Protein AF-A0A8T6WVD0-F1 (afdb_monomer_lite)

Foldseek 3Di:
DDKDDDFDDDFLVVCVVPPDWDFDDDDFKTKTWDDWDADPVSFKIKIWIWIGGNNDIDIWIWMWGDDPGGIMIDIGD

Secondary structure (DSSP, 8-state):
--EEEEES---HHHHHHH-PPPEEEETTEEEEEEEEEE-TTSSEEEEEEEEEETTEEEEEEEEEEEETTEEEEEEE-

Structure (mmCIF, N/CA/C/O backbone):
data_AF-A0A8T6WVD0-F1
#
_entry.id   AF-A0A8T6WVD0-F1
#
loop_
_atom_site.group_PDB
_atom_site.id
_atom_site.type_symbol
_atom_site.label_atom_id
_atom_site.label_alt_id
_atom_site.label_comp_id
_atom_site.label_asym_id
_atom_site.label_entity_id
_atom_site.label_seq_id
_atom_site.pdbx_PDB_ins_code
_atom_site.Cartn_x
_atom_site.Cartn_y
_atom_site.Cartn_z
_atom_site.occupancy
_atom_site.B_iso_or_equiv
_atom_site.auth_seq_id
_atom_site.auth_comp_id
_atom_site.auth_asym_id
_atom_site.auth_atom_id
_atom_site.pdbx_PDB_model_num
ATOM 1 N N . MET A 1 1 ? -2.279 -13.584 2.644 1.00 73.38 1 MET A N 1
ATOM 2 C CA . MET A 1 1 ? -1.886 -12.162 2.643 1.00 73.38 1 MET A CA 1
ATOM 3 C C . MET A 1 1 ? -2.640 -11.442 1.524 1.00 73.38 1 MET A C 1
ATOM 5 O O . MET A 1 1 ? -2.474 -11.837 0.368 1.00 73.38 1 MET A O 1
ATOM 9 N N . PRO A 1 2 ? -3.531 -10.487 1.843 1.00 89.94 2 PRO A N 1
ATOM 10 C CA . PRO A 1 2 ? -4.345 -9.794 0.843 1.00 89.94 2 PRO A CA 1
ATOM 11 C C . PRO A 1 2 ? -3.481 -9.002 -0.143 1.00 89.94 2 PRO A C 1
ATOM 13 O O . PRO A 1 2 ? -2.526 -8.332 0.260 1.00 89.94 2 PRO A O 1
ATOM 16 N N . HIS A 1 3 ? -3.808 -9.090 -1.432 1.00 94.62 3 HIS A N 1
ATOM 17 C CA . HIS A 1 3 ? -3.116 -8.343 -2.475 1.00 94.62 3 HIS A CA 1
ATOM 18 C C . HIS A 1 3 ? -4.026 -8.052 -3.672 1.00 94.62 3 HIS A C 1
ATOM 20 O O . HIS A 1 3 ? -4.996 -8.768 -3.914 1.00 94.62 3 HIS A O 1
ATOM 26 N N . VAL A 1 4 ? -3.682 -7.010 -4.426 1.00 95.19 4 VAL A N 1
ATOM 27 C CA . VAL A 1 4 ? -4.349 -6.595 -5.666 1.00 95.19 4 VAL A CA 1
ATOM 28 C C . VAL A 1 4 ? -3.289 -6.406 -6.745 1.00 95.19 4 VAL A C 1
ATOM 30 O O . VAL A 1 4 ? -2.222 -5.858 -6.475 1.00 95.19 4 VAL A O 1
ATOM 33 N N . VAL A 1 5 ? -3.569 -6.860 -7.966 1.00 94.81 5 VAL A N 1
ATOM 34 C CA . VAL A 1 5 ? -2.691 -6.666 -9.129 1.00 94.81 5 VAL A CA 1
ATOM 35 C C . VAL A 1 5 ? -3.341 -5.666 -10.074 1.00 94.81 5 VAL A C 1
ATOM 37 O O . VAL A 1 5 ? -4.487 -5.852 -10.480 1.00 94.81 5 VAL A O 1
ATOM 40 N N . LEU A 1 6 ? -2.595 -4.627 -10.438 1.00 93.50 6 LEU A N 1
ATOM 41 C CA . LEU A 1 6 ? -2.995 -3.636 -11.428 1.00 93.50 6 LEU A CA 1
ATOM 42 C C . LEU A 1 6 ? -2.128 -3.828 -12.669 1.00 93.50 6 LEU A C 1
ATOM 44 O O . LEU A 1 6 ? -0.901 -3.785 -12.585 1.00 93.50 6 LEU A O 1
ATOM 48 N N . LYS A 1 7 ? -2.774 -4.063 -13.813 1.00 93.88 7 LYS A N 1
ATOM 49 C CA . LYS A 1 7 ? -2.093 -4.211 -15.102 1.00 93.88 7 LYS A CA 1
ATOM 50 C C . LYS A 1 7 ? -1.879 -2.851 -15.757 1.00 93.88 7 LYS A C 1
ATOM 52 O O . LYS A 1 7 ? -2.711 -1.958 -15.617 1.00 93.88 7 LYS A O 1
ATOM 57 N N . GLY A 1 8 ? -0.809 -2.742 -16.534 1.00 90.44 8 GLY A N 1
ATOM 58 C CA . GLY A 1 8 ? -0.472 -1.542 -17.297 1.00 90.44 8 GLY A CA 1
ATOM 59 C C . GLY A 1 8 ? 0.904 -1.009 -16.926 1.00 90.44 8 GLY A C 1
ATOM 60 O O . GLY A 1 8 ? 1.360 -1.160 -15.798 1.00 90.44 8 GLY A O 1
ATOM 61 N N . LYS A 1 9 ? 1.586 -0.393 -17.892 1.00 86.56 9 LYS A N 1
ATOM 62 C CA . LYS A 1 9 ? 2.967 0.061 -17.714 1.00 86.56 9 LYS A CA 1
ATOM 63 C C . LYS A 1 9 ? 3.010 1.283 -16.795 1.00 86.56 9 LYS A C 1
ATOM 65 O O . LYS A 1 9 ? 2.737 2.399 -17.231 1.00 86.56 9 LYS A O 1
ATOM 70 N N . VAL A 1 10 ? 3.356 1.060 -15.531 1.00 88.62 10 VAL A N 1
ATOM 71 C CA . VAL A 1 10 ? 3.468 2.096 -14.501 1.00 88.62 10 VAL A CA 1
ATOM 72 C C . VAL A 1 10 ? 4.778 1.901 -13.748 1.00 88.62 10 VAL A C 1
ATOM 74 O O . VAL A 1 10 ? 5.124 0.777 -13.399 1.00 88.62 10 VAL A O 1
ATOM 77 N N . TYR A 1 11 ? 5.488 2.999 -13.494 1.00 91.12 11 TYR A N 1
ATOM 78 C CA . TYR A 1 11 ? 6.700 3.002 -12.678 1.00 91.12 11 TYR A CA 1
ATOM 79 C C . TYR A 1 11 ? 6.368 3.405 -11.237 1.00 91.12 11 TYR A C 1
ATOM 81 O O . TYR A 1 11 ? 5.627 4.366 -11.020 1.00 91.12 11 TYR A O 1
ATOM 89 N N . ALA A 1 12 ? 6.939 2.717 -10.252 1.00 92.50 12 ALA A N 1
ATOM 90 C CA . ALA A 1 12 ? 6.760 3.002 -8.834 1.00 92.50 12 ALA A CA 1
ATOM 91 C C . ALA A 1 12 ? 7.221 4.418 -8.484 1.00 92.50 12 ALA A C 1
ATOM 93 O O . ALA A 1 12 ? 6.528 5.094 -7.735 1.00 92.50 12 ALA A O 1
ATOM 94 N N . GLN A 1 13 ? 8.299 4.928 -9.087 1.00 94.19 13 GLN A N 1
ATOM 95 C CA . GLN A 1 13 ? 8.685 6.333 -8.907 1.00 94.19 13 GLN A CA 1
ATOM 96 C C . GLN A 1 13 ? 7.533 7.293 -9.255 1.00 94.19 13 GLN A C 1
ATOM 98 O O . GLN A 1 13 ? 7.203 8.166 -8.458 1.00 94.19 13 GLN A O 1
ATOM 103 N N . ASN A 1 14 ? 6.863 7.086 -10.394 1.00 94.12 14 ASN A N 1
ATOM 104 C CA . ASN A 1 14 ? 5.744 7.936 -10.805 1.00 94.12 14 ASN A CA 1
ATOM 105 C C . ASN A 1 14 ? 4.570 7.831 -9.826 1.00 94.12 14 ASN A C 1
ATOM 107 O O . ASN A 1 14 ? 3.902 8.827 -9.566 1.00 94.12 14 ASN A O 1
ATOM 111 N N . ILE A 1 15 ? 4.310 6.637 -9.283 1.00 94.25 15 ILE A N 1
ATOM 112 C CA . ILE A 1 15 ? 3.289 6.455 -8.245 1.00 94.25 15 ILE A CA 1
ATOM 113 C C . ILE A 1 15 ? 3.678 7.247 -7.000 1.00 94.25 15 ILE A C 1
ATOM 115 O O . ILE A 1 15 ? 2.851 7.995 -6.499 1.00 94.25 15 ILE A O 1
ATOM 119 N N . PHE A 1 16 ? 4.917 7.107 -6.524 1.00 95.12 16 PHE A N 1
ATOM 120 C CA . PHE A 1 16 ? 5.410 7.772 -5.319 1.00 95.12 16 PHE A CA 1
ATOM 121 C C . PHE A 1 16 ? 5.305 9.296 -5.420 1.00 95.12 16 PHE A C 1
ATOM 123 O O . PHE A 1 16 ? 4.775 9.925 -4.509 1.00 95.12 16 PHE A O 1
ATOM 130 N N . ASP A 1 17 ? 5.719 9.868 -6.552 1.00 94.62 17 ASP A N 1
ATOM 131 C CA . ASP A 1 17 ? 5.693 11.318 -6.786 1.00 94.62 17 ASP A CA 1
ATOM 132 C C . ASP A 1 17 ? 4.270 11.896 -6.843 1.00 94.62 17 ASP A C 1
ATOM 134 O O . ASP A 1 17 ? 4.071 13.083 -6.594 1.00 94.62 17 ASP A O 1
ATOM 138 N N . ASN A 1 18 ? 3.272 11.063 -7.154 1.00 93.62 18 ASN A N 1
ATOM 139 C CA . ASN A 1 18 ? 1.863 11.457 -7.245 1.00 93.62 18 ASN A CA 1
ATOM 140 C C . ASN A 1 18 ? 1.011 10.927 -6.079 1.00 93.62 18 ASN A C 1
ATOM 142 O O . ASN A 1 18 ? -0.205 11.144 -6.052 1.00 93.62 18 ASN A O 1
ATOM 146 N N . LEU A 1 19 ? 1.611 10.206 -5.126 1.00 91.56 19 LEU A N 1
ATOM 147 C CA . LEU A 1 19 ? 0.878 9.584 -4.034 1.00 91.56 19 LEU A CA 1
ATOM 148 C C . LEU A 1 19 ? 0.508 10.644 -2.996 1.00 91.56 19 LEU A C 1
ATOM 150 O O . LEU A 1 19 ? 1.349 11.127 -2.240 1.00 91.56 19 LEU A O 1
ATOM 154 N N . ASN A 1 20 ? -0.778 10.963 -2.918 1.00 88.69 20 ASN A N 1
ATOM 155 C CA . ASN A 1 20 ? -1.289 11.849 -1.883 1.00 88.69 20 ASN A CA 1
ATOM 156 C C . ASN A 1 20 ? -1.609 11.062 -0.605 1.00 88.69 20 ASN A C 1
ATOM 158 O O . ASN A 1 20 ? -2.172 9.965 -0.696 1.00 88.69 20 ASN A O 1
ATOM 162 N N . PRO A 1 21 ? -1.314 11.617 0.587 1.00 87.50 21 PRO A N 1
ATOM 163 C CA . PRO A 1 21 ? -1.767 11.035 1.840 1.00 87.50 21 PRO A CA 1
ATOM 164 C C . PRO A 1 21 ? -3.282 10.820 1.826 1.00 87.50 21 PRO A C 1
ATOM 166 O O . PRO A 1 21 ? -4.059 11.739 1.564 1.00 87.50 21 PRO A O 1
ATOM 169 N N . LEU A 1 22 ? -3.701 9.597 2.127 1.00 92.06 22 LEU A N 1
ATOM 170 C CA . LEU A 1 22 ? -5.097 9.215 2.211 1.00 92.06 22 LEU A CA 1
ATOM 171 C C . LEU A 1 22 ? -5.613 9.445 3.633 1.00 92.06 22 LEU A C 1
ATOM 173 O O . LEU A 1 22 ? -5.026 8.966 4.605 1.00 92.06 22 LEU A O 1
ATOM 177 N N . PHE A 1 23 ? -6.747 10.132 3.747 1.00 95.56 23 PHE A N 1
ATOM 178 C CA . PHE A 1 23 ? -7.524 10.215 4.979 1.00 95.56 23 PHE A CA 1
ATOM 179 C C . PHE A 1 23 ? -9.009 10.059 4.651 1.00 95.56 23 PHE A C 1
ATOM 181 O O . PHE A 1 23 ? -9.644 10.974 4.132 1.00 95.56 23 PHE A O 1
ATOM 188 N N . ILE A 1 24 ? -9.559 8.886 4.948 1.00 95.31 24 ILE A N 1
ATOM 189 C CA . ILE A 1 24 ? -10.978 8.574 4.789 1.00 95.31 24 ILE A CA 1
ATOM 190 C C . ILE A 1 24 ? -11.581 8.435 6.181 1.00 95.31 24 ILE A C 1
ATOM 192 O O . ILE A 1 24 ? -11.067 7.692 7.017 1.00 95.31 24 ILE A O 1
ATOM 196 N N . ARG A 1 25 ? -12.696 9.124 6.422 1.00 94.56 25 ARG A N 1
ATOM 197 C CA . ARG A 1 25 ? -13.473 8.994 7.654 1.00 94.56 25 ARG A CA 1
ATOM 198 C C . ARG A 1 25 ? -14.961 8.948 7.341 1.00 94.56 25 ARG A C 1
ATOM 200 O O . ARG A 1 25 ? -15.531 9.952 6.932 1.00 94.56 25 ARG A O 1
ATOM 207 N N . ASN A 1 26 ? -15.574 7.807 7.632 1.00 92.12 26 ASN A N 1
ATOM 208 C CA . ASN A 1 26 ? -17.020 7.593 7.594 1.00 92.12 26 ASN A CA 1
ATOM 209 C C . ASN A 1 26 ? -17.513 7.188 8.998 1.00 92.12 26 ASN A C 1
ATOM 211 O O . ASN A 1 26 ? -16.718 7.166 9.937 1.00 92.12 26 ASN A O 1
ATOM 215 N N . LYS A 1 27 ? -18.814 6.889 9.166 1.00 89.38 27 LYS A N 1
ATOM 216 C CA . LYS A 1 27 ? -19.433 6.611 10.485 1.00 89.38 27 LYS A CA 1
ATOM 217 C C . LYS A 1 27 ? -18.605 5.666 11.364 1.00 89.38 27 LYS A C 1
ATOM 219 O O . LYS A 1 27 ? -18.264 6.039 12.480 1.00 89.38 27 LYS A O 1
ATOM 224 N N . ASP A 1 28 ? -18.251 4.500 10.829 1.00 92.62 28 ASP A N 1
ATOM 225 C CA . ASP A 1 28 ? -17.603 3.426 11.594 1.00 92.62 28 ASP A CA 1
ATOM 226 C C . ASP A 1 28 ? -16.188 3.091 11.112 1.00 92.62 28 ASP A C 1
ATOM 228 O O . ASP A 1 28 ? -15.616 2.109 11.581 1.00 92.62 28 ASP A O 1
ATOM 232 N N . LEU A 1 29 ? -15.634 3.885 10.187 1.00 95.06 29 LEU A N 1
ATOM 233 C CA . LEU A 1 29 ? -14.350 3.627 9.537 1.00 95.06 29 LEU A CA 1
ATOM 234 C C . LEU A 1 29 ? -13.485 4.886 9.513 1.00 95.06 29 LEU A C 1
ATOM 236 O O . LEU A 1 29 ? -13.898 5.922 8.992 1.00 95.06 29 LEU A O 1
ATOM 240 N N . ILE A 1 30 ? -12.254 4.760 9.996 1.00 95.88 30 ILE A N 1
ATOM 241 C CA . ILE A 1 30 ? -11.159 5.690 9.719 1.00 95.88 30 ILE A CA 1
ATOM 242 C C . ILE A 1 30 ? -10.069 4.902 9.000 1.00 95.88 30 ILE A C 1
ATOM 244 O O . ILE A 1 30 ? -9.618 3.884 9.511 1.00 95.88 30 ILE A O 1
ATOM 248 N N . LEU A 1 31 ? -9.625 5.384 7.844 1.00 96.25 31 LEU A N 1
ATOM 249 C CA . LEU A 1 31 ? -8.435 4.897 7.155 1.00 96.25 31 LEU A CA 1
ATOM 250 C C . LEU A 1 31 ? -7.501 6.078 6.925 1.00 96.25 31 LEU A C 1
ATOM 252 O O . LEU A 1 31 ? -7.886 7.073 6.310 1.00 96.25 31 LEU A O 1
ATOM 256 N N . LYS A 1 32 ? -6.271 5.967 7.412 1.00 96.38 32 LYS A N 1
ATOM 257 C CA . LYS A 1 32 ? -5.242 6.987 7.247 1.00 96.38 32 LYS A CA 1
ATOM 258 C C . LYS A 1 32 ? -3.941 6.347 6.791 1.00 96.38 32 LYS A C 1
ATOM 260 O O . LYS A 1 32 ? -3.513 5.369 7.390 1.00 96.38 32 LYS A O 1
ATOM 265 N N . THR A 1 33 ? -3.273 6.951 5.817 1.00 96.31 33 THR A N 1
ATOM 266 C CA . THR A 1 33 ? -1.852 6.690 5.541 1.00 9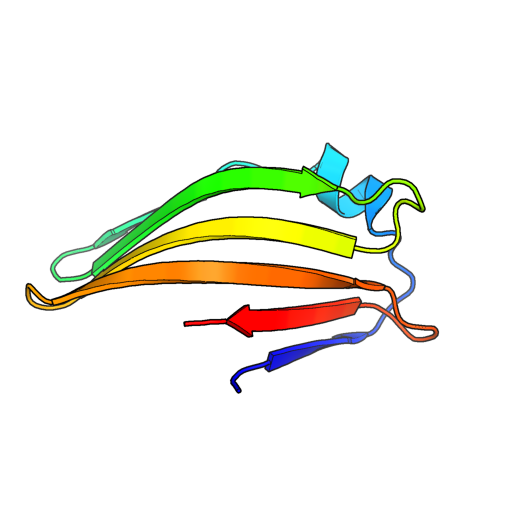6.31 33 THR A CA 1
ATOM 267 C C . THR A 1 33 ? -1.002 7.753 6.235 1.00 96.31 33 THR A C 1
ATOM 269 O O . THR A 1 33 ? -1.368 8.932 6.234 1.00 96.31 33 THR A O 1
ATOM 272 N N . SER A 1 34 ? 0.112 7.365 6.851 1.00 91.19 34 SER A N 1
ATOM 273 C CA . SER A 1 34 ? 1.033 8.286 7.525 1.00 91.19 34 SER A CA 1
ATOM 274 C C . SER A 1 34 ? 2.256 8.573 6.664 1.00 91.19 34 SER A C 1
ATOM 276 O O . SER A 1 34 ? 2.310 9.605 6.000 1.00 91.19 34 SER A O 1
ATOM 278 N N . LYS A 1 35 ? 3.244 7.683 6.700 1.00 94.69 35 LYS A N 1
ATOM 279 C CA . LYS A 1 35 ? 4.528 7.856 6.028 1.00 94.69 35 LYS A CA 1
ATOM 280 C C . LYS A 1 35 ? 4.616 6.933 4.828 1.00 94.69 35 LYS A C 1
ATOM 282 O O . LYS A 1 35 ? 4.163 5.791 4.877 1.00 94.69 35 LYS A O 1
ATOM 287 N N . THR A 1 36 ? 5.254 7.440 3.787 1.00 96.56 36 THR A N 1
ATOM 288 C CA . THR A 1 36 ? 5.510 6.720 2.547 1.00 96.56 36 THR A CA 1
ATOM 289 C C . THR A 1 36 ? 7.014 6.697 2.323 1.00 96.56 36 THR A C 1
ATOM 291 O O . THR A 1 36 ? 7.677 7.728 2.427 1.00 96.56 36 THR A O 1
ATOM 294 N N . TYR A 1 37 ? 7.548 5.529 1.996 1.00 96.31 37 TYR A N 1
ATOM 295 C CA . TYR A 1 37 ? 8.960 5.304 1.713 1.00 96.31 37 TYR A CA 1
ATOM 296 C C . TYR A 1 37 ? 9.091 4.625 0.358 1.00 96.31 37 TYR A C 1
ATOM 298 O O . TYR A 1 37 ? 8.250 3.803 0.008 1.00 96.31 37 TYR A O 1
ATOM 306 N N . ILE A 1 38 ? 10.146 4.936 -0.384 1.00 97.19 38 ILE A N 1
ATOM 307 C CA . ILE A 1 38 ? 10.502 4.242 -1.622 1.00 97.19 38 ILE A CA 1
ATOM 308 C C . ILE A 1 38 ? 11.852 3.555 -1.426 1.00 97.19 38 ILE A C 1
ATOM 310 O O . ILE A 1 38 ? 12.728 4.085 -0.733 1.00 97.19 38 ILE 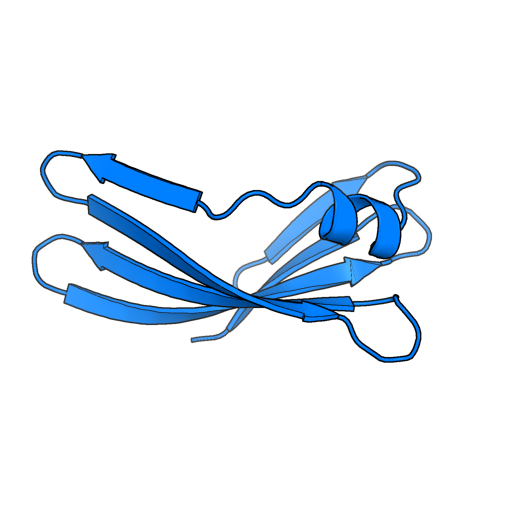A O 1
ATOM 314 N N . ASP A 1 39 ? 12.014 2.360 -1.984 1.00 95.94 39 ASP A N 1
ATOM 315 C CA . ASP A 1 39 ? 13.303 1.678 -1.970 1.00 95.94 39 ASP A CA 1
ATOM 316 C C . ASP A 1 39 ? 14.341 2.391 -2.855 1.00 95.94 39 ASP A C 1
ATOM 318 O O . ASP A 1 39 ? 14.039 3.256 -3.679 1.00 95.94 39 ASP A O 1
ATOM 322 N N . ARG A 1 40 ? 15.616 2.030 -2.674 1.00 95.25 40 ARG A N 1
ATOM 323 C CA . ARG A 1 40 ? 16.727 2.662 -3.407 1.00 95.25 40 ARG A CA 1
ATOM 324 C C . ARG A 1 40 ? 16.666 2.403 -4.910 1.00 95.25 40 ARG A C 1
ATOM 326 O O . ARG A 1 40 ? 17.085 3.254 -5.688 1.00 95.25 40 ARG A O 1
ATOM 333 N N . GLU A 1 41 ? 16.156 1.238 -5.300 1.00 95.31 41 GLU A N 1
ATOM 334 C CA . GLU A 1 41 ? 16.008 0.835 -6.701 1.00 95.31 41 GLU A CA 1
ATOM 335 C C . GLU A 1 41 ? 14.769 1.446 -7.368 1.00 95.31 41 GLU A C 1
ATOM 337 O O . GLU A 1 41 ? 14.600 1.317 -8.580 1.00 95.31 41 GLU A O 1
ATOM 342 N N . LYS A 1 42 ? 13.922 2.143 -6.597 1.00 95.00 42 LYS A N 1
ATOM 343 C CA . LYS A 1 42 ? 12.661 2.748 -7.038 1.00 95.00 42 LYS A CA 1
ATOM 344 C C . LYS A 1 42 ? 11.695 1.728 -7.644 1.00 95.00 42 LYS A C 1
ATOM 346 O O . LYS A 1 42 ? 10.943 2.049 -8.561 1.00 95.00 42 LYS A O 1
ATOM 351 N N . LYS A 1 43 ? 11.724 0.498 -7.127 1.00 96.06 43 LYS A N 1
ATOM 352 C CA . LYS A 1 43 ? 10.898 -0.646 -7.528 1.00 96.06 43 LYS A CA 1
ATOM 353 C C . LYS A 1 43 ? 9.765 -0.927 -6.558 1.00 96.06 43 LYS A C 1
ATOM 355 O O . LYS A 1 43 ? 8.804 -1.605 -6.931 1.00 96.06 43 LYS A O 1
ATOM 360 N N . SER A 1 44 ? 9.843 -0.414 -5.336 1.00 97.06 44 SER A N 1
ATOM 361 C CA . SER A 1 44 ? 8.808 -0.629 -4.336 1.00 97.06 44 SER A CA 1
ATOM 362 C C . SER A 1 44 ? 8.587 0.575 -3.431 1.00 97.06 44 SER A C 1
ATOM 364 O O . SER A 1 44 ? 9.501 1.338 -3.128 1.00 97.06 44 SER A O 1
ATOM 366 N N . ILE A 1 45 ? 7.337 0.739 -3.010 1.00 97.50 45 ILE A N 1
ATOM 367 C CA . ILE A 1 45 ? 6.868 1.776 -2.096 1.00 97.50 45 ILE A CA 1
ATOM 368 C C . ILE A 1 45 ? 6.281 1.082 -0.877 1.00 97.50 45 ILE A C 1
ATOM 370 O O . ILE A 1 45 ? 5.457 0.182 -1.030 1.00 97.50 45 ILE A O 1
ATOM 374 N N . LEU A 1 46 ? 6.652 1.525 0.318 1.00 97.19 46 LEU A N 1
ATOM 375 C CA . LEU A 1 46 ? 6.070 1.096 1.582 1.00 97.19 46 LEU A CA 1
ATOM 376 C C . LEU A 1 46 ? 5.276 2.248 2.199 1.00 97.19 46 LEU A C 1
ATOM 378 O O .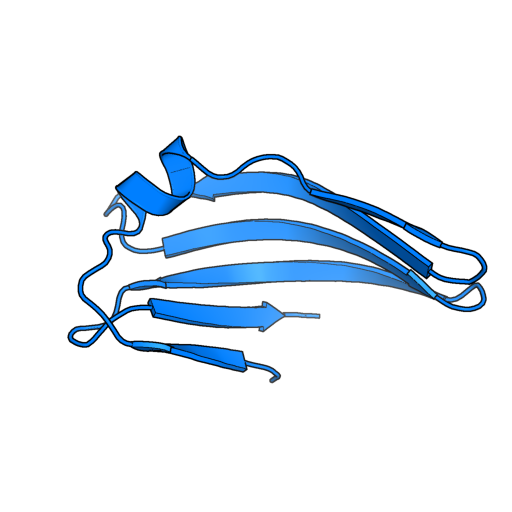 LEU A 1 46 ? 5.784 3.361 2.318 1.00 97.19 46 LEU A O 1
ATOM 382 N N . ILE A 1 47 ? 4.043 1.977 2.608 1.00 97.31 47 ILE A N 1
ATOM 383 C CA . ILE A 1 47 ? 3.116 2.954 3.171 1.00 97.31 47 ILE A CA 1
ATOM 384 C C . ILE A 1 47 ? 2.693 2.471 4.555 1.00 97.31 47 ILE A C 1
ATOM 386 O O . ILE A 1 47 ? 2.048 1.430 4.691 1.00 97.31 47 ILE A O 1
ATOM 390 N N . GLU A 1 48 ? 3.012 3.252 5.580 1.00 97.12 48 GLU A N 1
ATOM 391 C CA . GLU A 1 48 ? 2.454 3.071 6.917 1.00 97.12 48 GLU A CA 1
ATOM 392 C C . GLU A 1 48 ? 0.984 3.497 6.925 1.00 97.12 48 GLU A C 1
ATOM 394 O O . GLU A 1 48 ? 0.634 4.590 6.466 1.00 97.12 48 GLU A O 1
ATOM 399 N N . SER A 1 49 ? 0.113 2.631 7.438 1.00 96.56 49 SER A N 1
ATOM 400 C CA . SER A 1 49 ? -1.332 2.832 7.412 1.00 96.56 49 SER A CA 1
ATOM 401 C C . SER A 1 49 ? -1.983 2.468 8.742 1.00 96.56 49 SER A C 1
ATOM 403 O O . SER A 1 49 ? -1.515 1.602 9.475 1.00 96.56 49 SER A O 1
ATOM 405 N N . LEU A 1 50 ? -3.095 3.133 9.033 1.00 95.94 50 LEU A N 1
ATOM 406 C CA . LEU A 1 50 ? -3.934 2.909 10.200 1.00 95.94 50 LEU A CA 1
ATOM 407 C C . LEU A 1 50 ? -5.384 2.758 9.743 1.00 95.94 50 LEU A C 1
ATOM 409 O O . LEU A 1 50 ? -5.945 3.679 9.143 1.00 95.94 50 LEU A O 1
ATOM 413 N N . ALA A 1 51 ? -5.996 1.629 10.084 1.00 95.31 51 ALA A N 1
ATOM 414 C CA . ALA A 1 51 ? -7.432 1.420 10.014 1.00 95.31 51 ALA A CA 1
ATOM 415 C C . ALA A 1 51 ? -8.031 1.418 11.426 1.00 95.31 51 ALA A C 1
ATOM 417 O O . ALA A 1 51 ? -7.502 0.792 12.344 1.00 95.31 51 ALA A O 1
ATOM 418 N N . ILE A 1 52 ? -9.151 2.112 11.604 1.00 96.06 52 ILE A N 1
ATOM 419 C CA . ILE A 1 52 ? -10.007 1.989 12.781 1.00 96.06 52 ILE A CA 1
ATOM 420 C C . ILE A 1 52 ? -11.396 1.624 12.289 1.00 96.06 52 ILE A C 1
ATOM 422 O O . ILE A 1 52 ? -12.043 2.443 11.640 1.00 96.06 52 ILE A O 1
ATOM 426 N N . GLU A 1 53 ? -11.860 0.422 12.614 1.00 95.06 53 GLU A N 1
ATOM 427 C CA . GLU A 1 53 ? -13.203 -0.042 12.272 1.00 95.06 53 GLU A CA 1
ATOM 428 C C . GLU A 1 53 ? -13.908 -0.589 13.514 1.00 95.06 53 GLU A C 1
ATOM 430 O O . GLU A 1 53 ? -13.376 -1.457 14.202 1.00 95.06 53 GLU A O 1
ATOM 435 N N . LYS A 1 54 ? -15.113 -0.089 13.823 1.00 90.44 54 LYS A N 1
ATOM 436 C CA . LYS A 1 54 ? -15.946 -0.590 14.942 1.00 90.44 54 LYS A CA 1
ATOM 437 C C . LYS A 1 54 ? -15.177 -0.743 16.272 1.00 90.44 54 LYS A C 1
ATOM 439 O O . LYS A 1 54 ? -15.373 -1.713 16.999 1.00 90.44 54 LYS A O 1
ATOM 444 N N . LYS A 1 55 ? -14.329 0.243 16.602 1.00 87.81 55 LYS A N 1
ATOM 445 C CA . LYS A 1 55 ? -13.419 0.296 17.775 1.00 87.81 55 LYS A CA 1
ATOM 446 C C . LYS A 1 55 ? -12.164 -0.590 17.703 1.00 87.81 55 LYS A C 1
ATOM 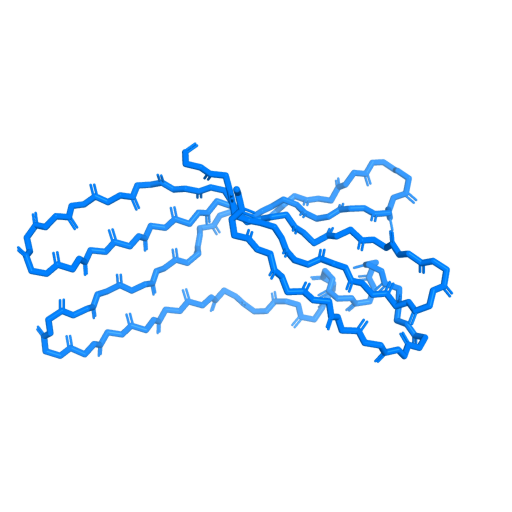448 O O . LYS A 1 55 ? -11.340 -0.505 18.609 1.00 87.81 55 LYS A O 1
ATOM 453 N N . ASN A 1 56 ? -11.967 -1.366 16.641 1.00 94.25 56 ASN A N 1
ATOM 454 C CA . ASN A 1 56 ? -10.724 -2.097 16.409 1.00 94.25 56 ASN A CA 1
ATOM 455 C C . ASN A 1 56 ? -9.727 -1.195 15.688 1.00 94.25 56 ASN A C 1
ATOM 457 O O . ASN A 1 56 ? -10.004 -0.727 14.586 1.00 94.25 56 ASN A O 1
ATOM 461 N N . LYS A 1 57 ? -8.582 -0.947 16.324 1.00 95.25 57 LYS A N 1
ATOM 462 C CA . LYS A 1 57 ? -7.451 -0.221 15.743 1.00 95.25 57 LYS A CA 1
ATOM 463 C C . LYS A 1 57 ? -6.464 -1.236 15.171 1.00 95.25 57 LYS A C 1
ATOM 465 O O . LYS A 1 57 ? -6.023 -2.123 15.898 1.00 95.25 57 LYS A O 1
ATOM 470 N N . THR A 1 58 ? -6.088 -1.077 13.910 1.00 95.62 58 THR A N 1
ATOM 471 C CA . THR A 1 58 ? -5.089 -1.915 13.245 1.00 95.62 58 THR A CA 1
ATOM 472 C C . THR A 1 58 ? -4.133 -1.024 12.474 1.00 95.62 58 THR A C 1
ATOM 474 O O . THR A 1 58 ? -4.521 -0.360 11.512 1.00 95.62 58 THR A O 1
ATOM 477 N N . ASP A 1 59 ? -2.884 -0.999 12.920 1.00 95.94 59 ASP A N 1
ATOM 478 C CA . ASP A 1 59 ? -1.779 -0.469 12.134 1.00 95.94 59 ASP A CA 1
ATOM 479 C C . ASP A 1 59 ? -1.331 -1.571 11.162 1.00 95.94 59 ASP A C 1
ATOM 481 O O . ASP A 1 59 ? -1.339 -2.745 11.519 1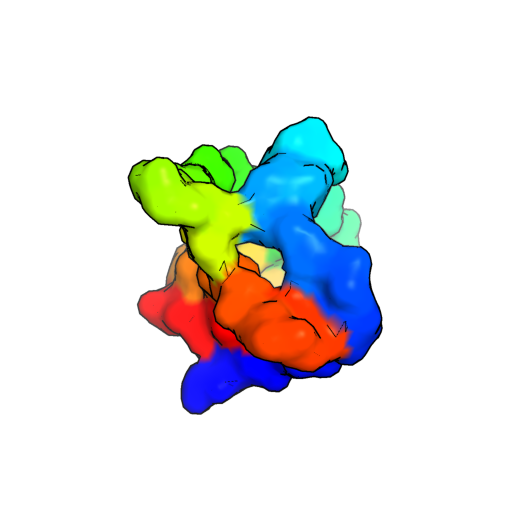.00 95.94 59 ASP A O 1
ATOM 485 N N . PHE A 1 60 ? -1.020 -1.210 9.921 1.00 95.69 60 PHE A N 1
ATOM 486 C CA . PHE A 1 60 ? -0.603 -2.158 8.890 1.00 95.69 60 PHE A CA 1
ATOM 487 C C . PHE A 1 60 ? 0.305 -1.467 7.872 1.00 95.69 60 PHE A C 1
ATOM 489 O O . PHE A 1 60 ? 0.318 -0.237 7.752 1.00 95.69 60 PHE A O 1
ATOM 496 N N . LEU A 1 61 ? 1.052 -2.255 7.103 1.00 96.75 61 LEU A N 1
ATOM 497 C CA . LEU A 1 61 ? 1.867 -1.744 6.004 1.00 96.75 61 LEU A CA 1
ATOM 498 C C . LEU A 1 61 ? 1.231 -2.114 4.667 1.00 96.75 61 LEU A C 1
ATOM 500 O O . LEU A 1 61 ? 0.875 -3.269 4.432 1.00 96.75 61 LEU A O 1
ATOM 504 N N . ALA A 1 62 ? 1.125 -1.146 3.764 1.00 96.31 62 ALA A N 1
ATOM 505 C CA . ALA A 1 62 ? 0.801 -1.400 2.370 1.00 96.31 62 ALA A CA 1
ATOM 506 C C . ALA A 1 62 ? 2.069 -1.263 1.526 1.00 96.31 62 ALA A C 1
ATOM 508 O O . ALA A 1 62 ? 2.755 -0.248 1.595 1.00 96.31 62 ALA A O 1
ATOM 509 N N . MET A 1 63 ? 2.385 -2.275 0.726 1.00 97.00 63 MET A N 1
ATOM 510 C CA . MET A 1 63 ? 3.512 -2.235 -0.200 1.00 97.00 63 MET A CA 1
ATOM 511 C C . MET A 1 63 ? 3.011 -2.235 -1.635 1.00 97.00 63 MET A C 1
ATOM 513 O O . MET A 1 63 ? 2.229 -3.107 -2.010 1.00 97.00 63 MET A O 1
ATOM 517 N N . ILE A 1 64 ? 3.493 -1.297 -2.439 1.00 96.62 64 ILE A N 1
ATOM 518 C CA . ILE A 1 64 ? 3.305 -1.273 -3.888 1.00 96.62 64 ILE A CA 1
ATOM 519 C C . ILE A 1 64 ? 4.624 -1.718 -4.509 1.00 96.62 64 ILE A C 1
ATOM 521 O O . ILE A 1 64 ? 5.653 -1.117 -4.227 1.00 96.62 64 ILE A O 1
ATOM 525 N N . SER A 1 65 ? 4.624 -2.760 -5.334 1.00 96.88 65 SER A N 1
ATOM 526 C CA . SER A 1 65 ? 5.834 -3.238 -6.017 1.00 96.88 65 SER A CA 1
ATOM 527 C C . SER A 1 65 ? 5.616 -3.302 -7.517 1.00 96.88 65 SER A C 1
ATOM 529 O O . SER A 1 65 ? 4.574 -3.786 -7.968 1.00 96.88 65 SER A O 1
ATOM 531 N N . GLU A 1 66 ? 6.611 -2.861 -8.281 1.00 95.62 66 GLU A N 1
ATOM 532 C CA . GLU A 1 66 ? 6.642 -3.053 -9.727 1.00 95.62 66 GLU A CA 1
ATOM 533 C C . GLU A 1 66 ? 6.663 -4.538 -10.098 1.00 95.62 66 GLU A C 1
ATOM 535 O O . GLU A 1 66 ? 7.194 -5.398 -9.390 1.00 95.62 66 GLU A O 1
ATOM 540 N N . ARG A 1 67 ? 6.075 -4.820 -11.255 1.00 93.00 67 ARG A N 1
ATOM 541 C CA . ARG A 1 67 ? 6.115 -6.087 -11.974 1.00 93.00 67 ARG A CA 1
ATOM 542 C C . ARG A 1 67 ? 6.310 -5.787 -13.455 1.00 93.00 67 ARG A C 1
ATOM 544 O O . ARG A 1 67 ? 6.076 -4.672 -13.908 1.00 93.00 67 ARG A O 1
ATOM 551 N N . GLU A 1 68 ? 6.688 -6.801 -14.221 1.00 89.38 68 GLU A N 1
ATOM 552 C CA . GLU A 1 68 ? 6.860 -6.671 -15.673 1.00 89.38 68 GLU A CA 1
ATOM 553 C C . GLU A 1 68 ? 5.583 -6.183 -16.383 1.00 89.38 68 GLU A C 1
ATOM 555 O O . GLU A 1 68 ? 5.663 -5.420 -17.344 1.00 89.38 68 GLU A O 1
ATOM 560 N N . ASP A 1 69 ? 4.405 -6.577 -15.886 1.00 91.38 69 ASP A N 1
ATOM 561 C CA . ASP A 1 69 ? 3.095 -6.272 -16.468 1.00 91.38 69 ASP A CA 1
ATOM 562 C C . ASP A 1 69 ? 2.281 -5.213 -15.696 1.00 91.38 69 ASP A C 1
ATOM 564 O O . ASP A 1 69 ? 1.123 -4.950 -16.041 1.00 91.38 69 ASP A O 1
ATOM 568 N N . GLY A 1 70 ? 2.876 -4.578 -14.679 1.00 94.38 70 GLY A N 1
ATOM 569 C CA . GLY A 1 70 ? 2.261 -3.486 -13.926 1.00 94.38 70 GLY A CA 1
ATOM 570 C C . GLY A 1 70 ? 2.733 -3.395 -12.484 1.00 94.38 70 GLY A C 1
ATOM 571 O O . GLY A 1 70 ? 3.931 -3.322 -12.227 1.00 94.38 70 GLY A O 1
ATOM 572 N N . VAL A 1 71 ? 1.804 -3.366 -11.527 1.00 96.00 71 VAL A N 1
ATOM 573 C CA . VAL A 1 71 ? 2.134 -3.274 -10.098 1.00 96.00 71 VAL A CA 1
ATOM 574 C C . VAL A 1 71 ? 1.285 -4.214 -9.254 1.00 96.00 71 VAL A C 1
ATOM 576 O O . VAL A 1 71 ? 0.168 -4.594 -9.610 1.00 96.00 71 VAL A O 1
ATOM 579 N N . VAL A 1 72 ? 1.814 -4.587 -8.097 1.00 96.25 72 VAL A N 1
ATOM 580 C CA . VAL A 1 72 ? 1.094 -5.347 -7.078 1.00 96.25 72 VAL A CA 1
ATOM 581 C C . VAL A 1 72 ? 1.052 -4.554 -5.783 1.00 96.25 72 VAL A C 1
ATOM 583 O O . VAL A 1 72 ? 2.076 -4.066 -5.314 1.00 96.25 72 VAL A O 1
ATOM 586 N N . VAL A 1 73 ? -0.136 -4.450 -5.200 1.00 96.06 73 VAL A N 1
ATOM 587 C CA . VAL A 1 73 ? -0.363 -3.863 -3.881 1.00 96.06 73 VAL A CA 1
ATOM 588 C C . VAL A 1 73 ? -0.565 -4.995 -2.888 1.00 96.06 73 VAL A C 1
ATOM 590 O O . VAL A 1 73 ? -1.370 -5.892 -3.128 1.00 96.06 73 VAL A O 1
ATOM 593 N N . ARG A 1 74 ? 0.164 -4.972 -1.778 1.00 97.00 74 ARG A N 1
ATOM 594 C CA . ARG A 1 74 ? 0.185 -6.009 -0.745 1.00 97.00 74 ARG A CA 1
ATOM 595 C C . ARG A 1 74 ? -0.068 -5.400 0.627 1.00 97.00 74 ARG A C 1
ATOM 597 O O . ARG A 1 74 ? 0.500 -4.356 0.921 1.00 97.00 74 ARG A O 1
ATOM 604 N N . ILE A 1 75 ? -0.867 -6.063 1.462 1.00 96.12 75 ILE A N 1
ATOM 605 C CA . ILE A 1 75 ? -1.139 -5.631 2.843 1.00 96.12 75 ILE A CA 1
ATOM 606 C C . ILE A 1 75 ? -0.447 -6.580 3.823 1.00 96.12 75 ILE A C 1
ATOM 608 O O . ILE A 1 75 ? -0.699 -7.787 3.796 1.00 96.12 75 ILE A O 1
ATOM 612 N N . TYR A 1 76 ? 0.397 -6.022 4.685 1.00 93.62 76 TYR A N 1
ATOM 613 C CA . TYR A 1 76 ? 1.078 -6.703 5.781 1.00 93.62 76 TYR A CA 1
ATOM 614 C C . TYR A 1 76 ? 0.438 -6.277 7.108 1.00 93.62 76 TYR A C 1
ATOM 616 O O . TYR A 1 76 ? 0.328 -5.068 7.323 1.00 93.62 76 TYR A O 1
ATOM 624 N N . PRO A 1 77 ? 0.001 -7.226 7.953 1.00 87.06 77 PRO A N 1
ATOM 625 C CA . PRO A 1 77 ? -0.487 -6.923 9.296 1.00 87.06 7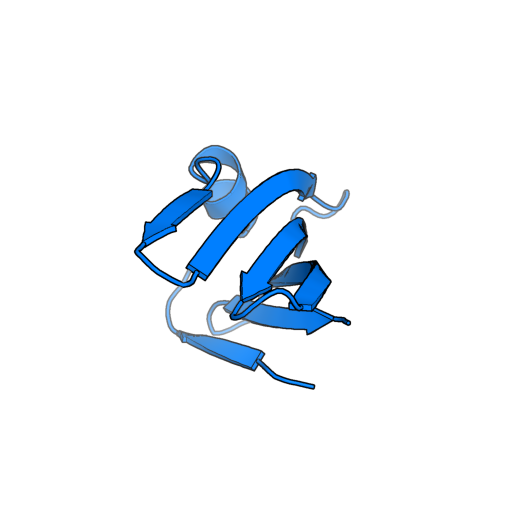7 PRO A CA 1
ATOM 626 C C . PRO A 1 77 ? 0.625 -6.409 10.217 1.00 87.06 77 PRO A C 1
ATOM 628 O O . PRO A 1 77 ? 1.818 -6.623 9.893 1.00 87.06 77 PRO A O 1
#

Sequence (77 aa):
MPHVVLKGKVYAQNIFDNLNPLFIRNKDLILKTSKTYIDREKKSILIESLAIEKKNKTDFLAMISEREDGVVVRIYP

pLDDT: mean 93.93, std 3.61, range [73.38, 97.5]

Radius of gyration: 13.31 Å; chains: 1; bounding box: 36×24×36 Å